Protein AF-A0A2D0AG34-F1 (afdb_monomer)

Organism: NCBI:txid2006685

pLDDT: mean 72.11, std 14.5, range [43.22, 93.38]

Sequence (91 aa):
MEIVLEVPDKDVARVLELVRGIKRVKVKSPSKAPTAADLRLIESLREAGQELARIKRGEEVGQSWEELYAELKAEQEVEPGPSAAEGRNSQ

Secondary structure (DSSP, 8-state):
----EEES-HHHHHHHHHHH----EEE-----PPPHHHHHHHHHHHHHHHHHHHHHTT---S--HHHHHHHHHHHHHS-------------

Solvent-accessible surface area (backbone atoms only — not comparable to full-atom values): 5832 Å² total; per-residue (Å²): 138,87,73,76,49,77,35,62,39,68,67,60,40,52,50,40,33,72,76,68,68,39,90,51,61,49,66,54,59,74,78,71,72,76,47,76,67,52,53,51,50,51,51,53,53,49,52,54,52,51,51,53,53,38,50,75,72,68,44,89,76,79,78,52,70,67,56,55,49,50,51,55,50,53,60,67,70,62,65,89,75,80,87,77,92,77,82,90,73,88,134

Radius of gyration: 31.16 Å; Cα contacts (8 Å, |Δi|>4): 49; chains: 1; bounding box: 41×93×50 Å

Mean predicted aligned error: 17.88 Å

Foldseek 3Di:
DQDEAEDQDPVVVVCCCVPVVRPHYHHPNPPPPQDPVSVVVVVVVVVVVVQVVCVVVVHDDDDDPVRVVVVVVVVVVPDDPDDDPDDDDDD

Structure (mmCIF, N/CA/C/O backbone):
data_AF-A0A2D0AG34-F1
#
_entry.id   AF-A0A2D0AG34-F1
#
loop_
_atom_site.group_PDB
_atom_site.id
_atom_site.type_symbol
_atom_site.label_atom_id
_atom_site.label_alt_id
_atom_site.label_comp_id
_atom_site.label_asym_id
_atom_site.label_entity_id
_atom_site.label_seq_id
_atom_site.pdbx_PDB_ins_code
_atom_site.Cartn_x
_atom_site.Cartn_y
_atom_site.Cartn_z
_atom_site.occupancy
_atom_site.B_iso_or_equiv
_atom_site.auth_seq_id
_atom_site.auth_comp_id
_atom_site.auth_asym_id
_atom_site.auth_atom_id
_atom_site.pdbx_PDB_model_num
ATOM 1 N N . MET A 1 1 ? 20.918 -27.928 -31.082 1.00 50.91 1 MET A N 1
ATOM 2 C CA . MET A 1 1 ? 21.227 -26.507 -30.812 1.00 50.91 1 MET A CA 1
ATOM 3 C C . MET A 1 1 ? 20.226 -26.005 -29.782 1.00 50.91 1 MET A C 1
ATOM 5 O O . MET A 1 1 ? 19.036 -26.150 -30.023 1.00 50.91 1 MET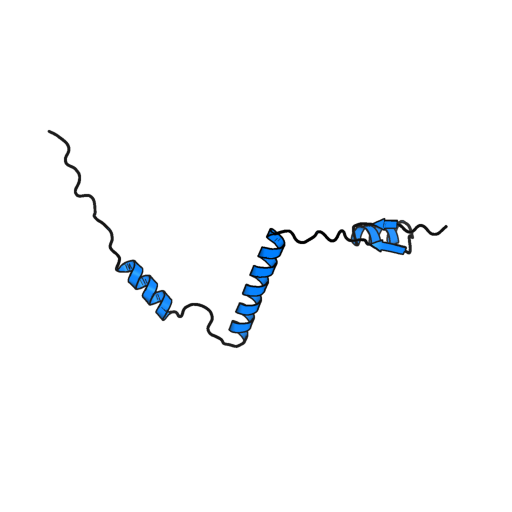 A O 1
ATOM 9 N N . GLU A 1 2 ? 20.680 -25.512 -28.629 1.00 52.25 2 GLU A N 1
ATOM 10 C CA . GLU A 1 2 ? 19.812 -24.962 -27.573 1.00 52.25 2 GLU A CA 1
ATOM 11 C C . GLU A 1 2 ? 19.834 -23.430 -27.688 1.00 52.25 2 GLU A C 1
ATOM 13 O O . GLU A 1 2 ? 20.887 -22.816 -27.541 1.0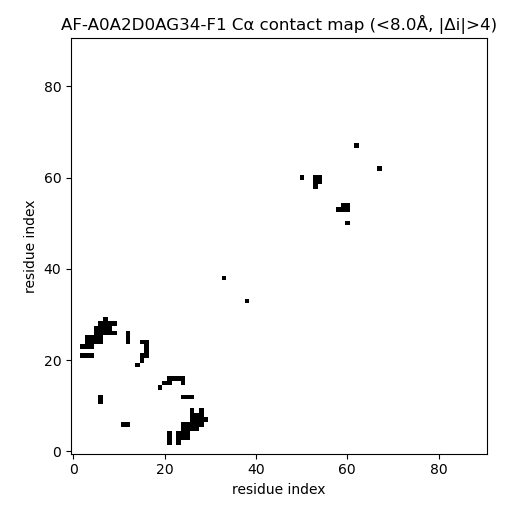0 52.25 2 GLU A O 1
ATOM 18 N N . ILE A 1 3 ? 18.697 -22.820 -28.035 1.00 54.09 3 ILE A N 1
ATOM 19 C CA . ILE A 1 3 ? 18.559 -21.363 -28.162 1.00 54.09 3 ILE A CA 1
ATOM 20 C C . ILE A 1 3 ? 17.970 -20.850 -26.850 1.00 54.09 3 ILE A C 1
ATOM 22 O O . ILE A 1 3 ? 16.806 -21.113 -26.551 1.00 54.09 3 ILE A O 1
ATOM 26 N N . VAL A 1 4 ? 18.772 -20.132 -26.066 1.00 60.28 4 VAL A N 1
ATOM 27 C CA . VAL A 1 4 ? 18.303 -19.417 -24.873 1.00 60.28 4 VAL A CA 1
ATOM 28 C C . VAL A 1 4 ? 17.975 -17.992 -25.293 1.00 60.28 4 VAL A C 1
ATOM 30 O O . VAL A 1 4 ? 18.862 -17.244 -25.697 1.00 60.28 4 VAL A O 1
ATOM 33 N N . LEU A 1 5 ? 16.695 -17.631 -25.226 1.00 65.12 5 LEU A N 1
ATOM 34 C CA . LEU A 1 5 ? 16.222 -16.299 -25.588 1.00 65.12 5 LEU A CA 1
ATOM 35 C C . LEU A 1 5 ? 15.972 -15.492 -24.309 1.00 65.12 5 LEU A C 1
ATOM 37 O O . LEU A 1 5 ? 15.189 -15.902 -23.447 1.00 65.12 5 LEU A O 1
ATOM 41 N N . GLU A 1 6 ? 16.670 -14.366 -24.168 1.00 65.75 6 GLU A N 1
ATOM 42 C CA . GLU A 1 6 ? 16.423 -13.410 -23.088 1.00 65.75 6 GLU A CA 1
ATOM 43 C C . GLU A 1 6 ? 15.322 -12.446 -23.526 1.00 65.75 6 GLU A C 1
ATOM 45 O O . GLU A 1 6 ? 15.425 -11.822 -24.583 1.00 65.75 6 GLU A O 1
ATOM 50 N N . VAL A 1 7 ? 14.263 -12.326 -22.725 1.00 67.81 7 VAL A N 1
ATOM 51 C CA . VAL A 1 7 ? 13.142 -11.425 -23.023 1.00 67.81 7 VAL A CA 1
ATOM 52 C C . VAL A 1 7 ? 12.790 -10.555 -21.819 1.00 67.81 7 VAL A C 1
ATOM 54 O O . VAL A 1 7 ? 12.915 -11.007 -20.676 1.00 67.81 7 VAL A O 1
ATOM 57 N N . PRO A 1 8 ? 12.359 -9.303 -22.059 1.00 60.66 8 PRO A N 1
ATOM 58 C CA . PRO A 1 8 ? 12.101 -8.333 -20.998 1.00 60.66 8 PRO A CA 1
ATOM 59 C C . PRO A 1 8 ? 10.752 -8.538 -20.295 1.00 60.66 8 PRO A C 1
ATOM 61 O O . PRO A 1 8 ? 10.515 -7.941 -19.248 1.00 60.66 8 PRO A O 1
ATOM 64 N N . ASP A 1 9 ? 9.873 -9.374 -20.852 1.00 69.25 9 ASP A N 1
ATOM 65 C CA . ASP A 1 9 ? 8.487 -9.520 -20.413 1.00 69.25 9 ASP A CA 1
ATOM 66 C C . ASP A 1 9 ? 8.097 -11.002 -20.266 1.00 69.25 9 ASP A C 1
ATOM 68 O O . ASP A 1 9 ? 8.478 -11.849 -21.082 1.00 69.25 9 ASP A O 1
ATOM 72 N N . LYS A 1 10 ? 7.334 -11.309 -19.211 1.00 69.62 10 LYS A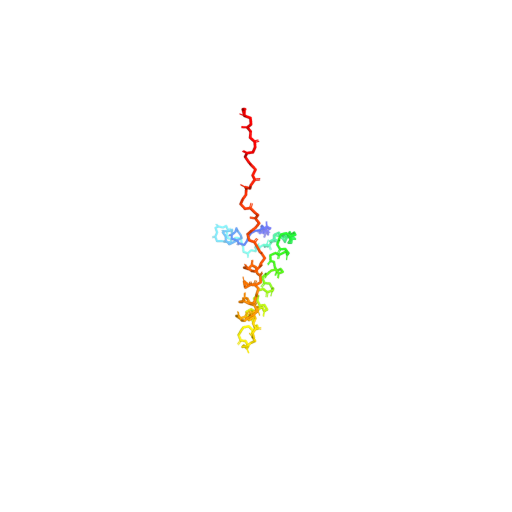 N 1
ATOM 73 C CA . LYS A 1 10 ? 6.819 -12.652 -18.917 1.00 69.62 10 LYS A CA 1
ATOM 74 C C . LYS A 1 10 ? 5.776 -13.100 -19.937 1.00 69.62 10 LYS A C 1
ATOM 76 O O . LYS A 1 10 ? 5.736 -14.285 -20.266 1.00 69.62 10 LYS A O 1
ATOM 81 N N . ASP A 1 11 ? 4.986 -12.179 -20.474 1.00 70.19 11 ASP A N 1
ATOM 82 C CA . ASP A 1 11 ? 3.941 -12.516 -21.440 1.00 70.19 11 ASP A CA 1
ATOM 83 C C . ASP A 1 11 ? 4.558 -12.856 -22.797 1.00 70.19 11 ASP A C 1
ATOM 85 O O . ASP A 1 11 ? 4.206 -13.856 -23.425 1.00 70.19 11 ASP A O 1
ATOM 89 N N . VAL A 1 12 ? 5.592 -12.107 -23.193 1.00 71.12 12 VAL A N 1
ATOM 90 C CA . VAL A 1 12 ? 6.393 -12.404 -24.388 1.00 71.12 12 VAL A CA 1
ATOM 91 C C . VAL A 1 12 ? 7.101 -13.752 -24.245 1.00 71.12 12 VAL A C 1
ATOM 93 O O . VAL A 1 12 ? 7.107 -14.542 -25.190 1.00 71.12 12 VAL A O 1
ATOM 96 N N . ALA A 1 13 ? 7.640 -14.064 -23.062 1.00 71.56 13 ALA A N 1
ATOM 97 C CA . ALA A 1 1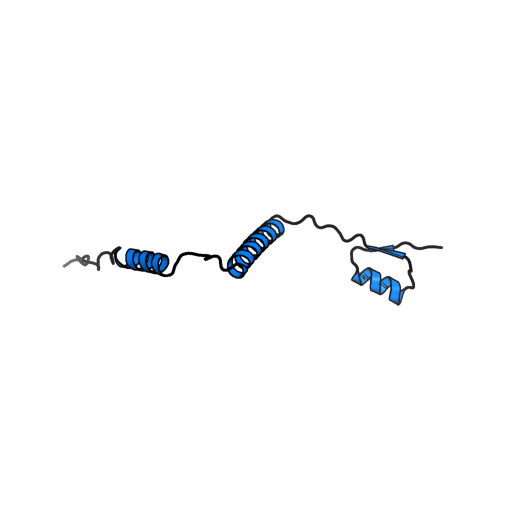3 ? 8.229 -15.375 -22.796 1.00 71.56 13 ALA A CA 1
ATOM 98 C C . ALA A 1 13 ? 7.232 -16.515 -22.990 1.00 71.56 13 ALA A C 1
ATOM 100 O O . ALA A 1 13 ? 7.554 -17.514 -23.634 1.00 71.56 13 ALA A O 1
ATOM 101 N N . ARG A 1 14 ? 6.009 -16.335 -22.487 1.00 69.12 14 ARG A N 1
ATOM 102 C CA . ARG A 1 14 ? 4.945 -17.331 -22.588 1.00 69.12 14 ARG A CA 1
ATOM 103 C C . ARG A 1 14 ? 4.499 -17.553 -24.029 1.00 69.12 14 ARG A C 1
ATOM 105 O O . ARG A 1 14 ? 4.319 -18.695 -24.441 1.00 69.12 14 ARG A O 1
ATOM 112 N N . VAL A 1 15 ? 4.388 -16.489 -24.822 1.00 72.88 15 VAL A N 1
ATOM 113 C CA . VAL A 1 15 ? 4.096 -16.597 -26.261 1.00 72.88 15 VAL A CA 1
ATOM 114 C C . VAL A 1 15 ? 5.219 -17.331 -26.999 1.00 72.88 15 VAL A C 1
ATOM 116 O O . VAL A 1 15 ? 4.944 -18.172 -27.849 1.00 72.88 15 VAL A O 1
ATOM 119 N N . LEU A 1 16 ? 6.485 -17.066 -26.673 1.00 70.75 16 LEU A N 1
ATOM 120 C CA . LEU A 1 16 ? 7.631 -17.716 -27.322 1.00 70.75 16 LEU A CA 1
ATOM 121 C C . LEU A 1 16 ? 7.768 -19.198 -26.959 1.00 70.75 16 LEU A C 1
ATOM 123 O O . LEU A 1 16 ? 8.132 -20.004 -27.819 1.00 70.75 16 LEU A O 1
ATOM 127 N N . GLU A 1 17 ? 7.439 -19.561 -25.723 1.00 68.56 17 GLU A N 1
ATOM 128 C CA . GLU A 1 17 ? 7.341 -20.955 -25.296 1.00 68.56 17 GLU A CA 1
ATOM 129 C C . GLU A 1 17 ? 6.236 -21.687 -26.075 1.00 68.56 17 GLU A C 1
ATOM 131 O O . GLU A 1 17 ? 6.487 -22.745 -26.655 1.00 68.56 17 GLU A O 1
ATOM 136 N N . LEU A 1 18 ? 5.045 -21.082 -26.171 1.00 69.31 18 LEU A N 1
ATOM 137 C CA . LEU A 1 18 ? 3.861 -21.679 -26.798 1.00 69.31 18 LEU A CA 1
ATOM 138 C C . LEU A 1 18 ? 3.939 -21.752 -28.332 1.00 69.31 18 LEU A C 1
ATOM 140 O O . LEU A 1 18 ? 3.524 -22.749 -28.915 1.00 69.31 18 LEU A O 1
ATOM 144 N N . VAL A 1 19 ? 4.456 -20.713 -28.996 1.00 67.31 19 VAL A N 1
ATOM 145 C CA . VAL A 1 19 ? 4.441 -20.592 -30.467 1.00 67.31 19 VAL A CA 1
ATOM 146 C C . VAL A 1 19 ? 5.706 -21.159 -31.111 1.00 67.31 19 VAL A C 1
ATOM 148 O O . VAL A 1 19 ? 5.640 -21.699 -32.213 1.00 67.31 19 VAL A O 1
ATOM 151 N N . ARG A 1 20 ? 6.874 -21.034 -30.461 1.00 64.25 20 ARG A N 1
ATOM 152 C CA . ARG A 1 20 ? 8.167 -21.433 -31.052 1.00 64.25 20 ARG A CA 1
ATOM 153 C C . ARG A 1 20 ? 8.815 -22.658 -30.409 1.00 64.25 20 ARG A C 1
ATOM 155 O O . ARG A 1 20 ? 9.897 -23.047 -30.841 1.00 64.25 20 ARG A O 1
ATOM 162 N N . GLY A 1 21 ? 8.186 -23.272 -29.404 1.00 61.34 21 GLY A N 1
ATOM 163 C CA . GLY A 1 21 ? 8.717 -24.466 -28.735 1.00 61.34 21 GLY A CA 1
ATOM 164 C C . GLY A 1 21 ? 10.031 -24.220 -27.981 1.00 61.34 21 GLY A C 1
ATOM 165 O O . GLY A 1 21 ? 10.794 -25.157 -27.734 1.00 61.34 21 GLY A O 1
ATOM 166 N N . ILE A 1 22 ? 10.324 -22.961 -27.631 1.00 64.12 22 ILE A N 1
ATOM 167 C CA . ILE A 1 22 ? 11.540 -22.571 -26.911 1.00 64.12 22 ILE A CA 1
ATOM 168 C C . ILE A 1 22 ? 11.329 -22.873 -25.421 1.00 64.12 22 ILE A C 1
ATOM 170 O O . ILE A 1 22 ? 10.682 -22.114 -24.710 1.00 64.12 22 ILE A O 1
ATOM 174 N N . LYS A 1 23 ? 11.882 -23.996 -24.945 1.00 59.12 23 LYS A N 1
ATOM 175 C CA . LYS A 1 23 ? 11.667 -24.531 -23.581 1.00 59.12 23 LYS A CA 1
ATOM 176 C C . LYS A 1 23 ? 12.361 -23.761 -22.451 1.00 59.12 23 LYS A C 1
ATOM 178 O O . LYS A 1 23 ? 12.073 -24.002 -21.283 1.00 59.12 23 LYS A O 1
ATOM 183 N N . ARG A 1 24 ? 13.326 -22.892 -22.765 1.00 58.50 24 ARG A N 1
ATOM 184 C CA . ARG A 1 24 ? 14.086 -22.120 -21.770 1.00 58.50 24 ARG A CA 1
ATOM 185 C C . ARG A 1 24 ? 14.148 -20.658 -22.175 1.00 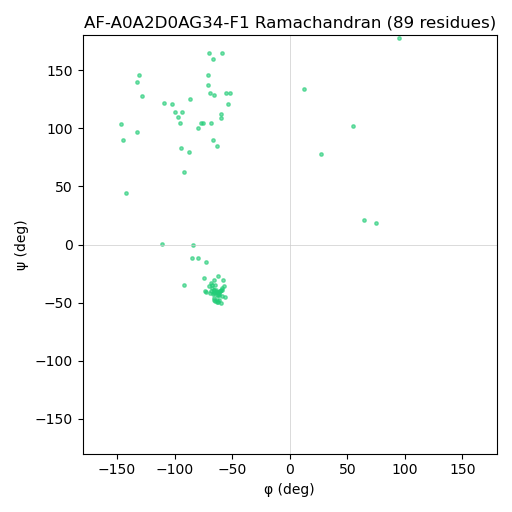58.50 24 ARG A C 1
ATOM 187 O O . ARG A 1 24 ? 14.997 -20.249 -22.964 1.00 58.50 24 ARG A O 1
ATOM 194 N N . VAL A 1 25 ? 13.241 -19.880 -21.597 1.00 59.25 25 VAL A N 1
ATOM 195 C CA . VAL A 1 25 ? 13.184 -18.429 -21.747 1.00 59.25 25 VAL A CA 1
ATOM 196 C C . VAL A 1 25 ? 13.596 -17.789 -20.426 1.00 59.25 25 VAL A C 1
ATOM 198 O O . VAL A 1 25 ? 12.999 -18.057 -19.383 1.00 59.25 25 VAL A O 1
ATOM 201 N N . LYS A 1 26 ? 14.643 -16.958 -20.447 1.00 60.47 26 LYS A N 1
ATOM 202 C CA . LYS A 1 26 ? 15.104 -16.243 -19.252 1.00 60.47 26 LYS A CA 1
ATOM 203 C C . LYS A 1 26 ? 14.476 -14.858 -19.248 1.00 60.47 26 LYS A C 1
ATOM 205 O O . LYS A 1 26 ? 14.894 -13.978 -19.999 1.00 60.47 26 LYS A O 1
ATOM 210 N N . VAL A 1 27 ? 13.467 -14.676 -18.400 1.00 61.41 27 VAL A N 1
ATOM 211 C CA . VAL A 1 27 ? 12.835 -13.371 -18.214 1.00 61.41 27 VAL A CA 1
ATOM 212 C C . VAL A 1 27 ? 13.739 -12.516 -17.340 1.00 61.41 27 VAL A C 1
ATOM 214 O O . VAL A 1 27 ? 13.816 -12.710 -16.127 1.00 61.41 27 VAL A O 1
ATOM 217 N N . LYS A 1 28 ? 14.434 -11.565 -17.959 1.00 62.06 28 LYS A N 1
ATOM 218 C CA . LYS A 1 28 ? 15.056 -10.456 -17.240 1.00 62.06 28 LYS A CA 1
ATOM 219 C C . LYS A 1 28 ? 14.069 -9.307 -17.296 1.00 62.06 28 LYS A C 1
ATOM 221 O O . LYS A 1 28 ? 14.169 -8.449 -18.166 1.00 62.06 28 LYS A O 1
ATOM 226 N N . SER A 1 29 ? 13.095 -9.320 -16.388 1.00 57.34 29 SER A N 1
ATOM 227 C CA . SER A 1 29 ? 12.257 -8.144 -16.177 1.00 57.34 29 SER A CA 1
ATOM 228 C C . SER A 1 29 ? 13.202 -6.975 -15.909 1.00 57.34 29 SER A C 1
ATOM 230 O O . SER A 1 29 ? 14.016 -7.087 -14.985 1.00 57.34 29 SER A O 1
ATOM 232 N N . PRO A 1 30 ? 13.182 -5.898 -16.714 1.00 54.19 30 PRO A N 1
ATOM 233 C CA . PRO A 1 30 ? 13.965 -4.726 -16.393 1.00 54.19 30 PRO A CA 1
ATOM 234 C C . PRO A 1 30 ? 13.446 -4.258 -15.041 1.00 54.19 30 PRO A C 1
ATOM 236 O O . PRO A 1 30 ? 12.306 -3.810 -14.923 1.00 54.19 30 PRO A O 1
ATOM 239 N N . SER A 1 31 ? 14.265 -4.448 -14.008 1.00 57.09 31 SER A N 1
ATOM 240 C CA . SER A 1 31 ? 14.052 -3.850 -12.703 1.00 57.09 31 SER A CA 1
ATOM 241 C C . SER A 1 31 ? 14.139 -2.351 -12.928 1.00 57.09 31 SER A C 1
ATOM 243 O O . SER A 1 31 ? 15.217 -1.766 -12.830 1.00 57.09 31 SER A O 1
ATOM 245 N N . LYS A 1 32 ? 13.028 -1.727 -13.326 1.00 67.25 32 LYS A N 1
ATOM 246 C CA . LYS A 1 32 ? 12.922 -0.279 -13.291 1.00 67.25 32 LYS A CA 1
ATOM 247 C C . LYS A 1 32 ? 13.121 0.076 -11.830 1.00 67.25 32 LYS A C 1
ATOM 249 O O . LYS A 1 32 ? 12.328 -0.334 -10.985 1.00 67.25 32 LYS A O 1
ATOM 254 N N . ALA A 1 33 ? 14.240 0.735 -11.539 1.00 75.00 33 ALA A N 1
ATOM 255 C CA . ALA A 1 33 ? 14.435 1.320 -10.230 1.00 75.00 33 ALA A CA 1
ATOM 256 C C . ALA A 1 33 ? 13.197 2.186 -9.950 1.00 75.00 33 ALA A C 1
ATOM 258 O O . ALA A 1 33 ? 12.788 2.929 -10.852 1.00 75.00 33 ALA A O 1
ATOM 259 N N . PRO A 1 34 ? 12.561 2.037 -8.777 1.00 78.50 34 PRO A N 1
ATOM 260 C CA . PRO A 1 34 ? 11.376 2.811 -8.456 1.00 78.50 34 PRO A CA 1
ATOM 261 C C . PRO A 1 34 ? 11.711 4.292 -8.601 1.00 78.50 34 PRO A C 1
ATOM 263 O O . PRO A 1 34 ? 12.750 4.766 -8.133 1.00 78.50 34 PRO A O 1
ATOM 266 N N . THR A 1 35 ? 10.859 5.011 -9.318 1.00 85.50 35 THR A N 1
ATOM 267 C CA . THR A 1 35 ? 11.008 6.452 -9.479 1.00 85.50 35 THR A CA 1
ATOM 268 C C . THR A 1 35 ? 10.708 7.152 -8.154 1.00 85.50 35 THR A C 1
ATOM 270 O O . THR A 1 35 ? 10.095 6.583 -7.252 1.00 85.50 35 THR A O 1
ATOM 273 N N . ALA A 1 36 ? 11.092 8.424 -8.022 1.00 85.94 36 ALA A N 1
ATOM 274 C CA . ALA A 1 36 ? 10.734 9.210 -6.840 1.00 85.94 36 ALA A CA 1
ATOM 275 C C . ALA A 1 36 ? 9.207 9.302 -6.631 1.00 85.94 36 ALA A C 1
ATOM 277 O O . ALA A 1 36 ? 8.748 9.367 -5.494 1.00 85.94 36 ALA A O 1
ATOM 278 N N . ALA A 1 37 ? 8.422 9.276 -7.714 1.00 85.69 37 ALA A N 1
ATOM 279 C CA . ALA A 1 37 ? 6.965 9.228 -7.641 1.00 85.69 37 ALA A CA 1
ATOM 280 C C . ALA A 1 37 ? 6.468 7.878 -7.100 1.00 85.69 37 ALA A C 1
ATOM 282 O O . ALA A 1 37 ? 5.595 7.860 -6.236 1.00 85.69 37 ALA A O 1
ATOM 283 N N . ASP A 1 38 ? 7.072 6.770 -7.538 1.00 82.19 38 ASP A N 1
ATOM 284 C CA . ASP A 1 38 ? 6.742 5.432 -7.033 1.00 82.19 38 ASP A CA 1
ATOM 285 C C . ASP A 1 38 ? 7.064 5.306 -5.541 1.00 82.19 38 ASP A C 1
ATOM 287 O O . ASP A 1 38 ? 6.276 4.750 -4.783 1.00 82.19 38 ASP A O 1
ATOM 291 N N . LEU A 1 39 ? 8.194 5.866 -5.095 1.00 89.25 39 LEU A N 1
ATOM 292 C CA . LEU A 1 39 ? 8.573 5.868 -3.680 1.00 89.25 39 LEU A CA 1
ATOM 293 C C . LEU A 1 39 ? 7.579 6.657 -2.820 1.00 89.25 39 LEU A C 1
ATOM 295 O O . LEU A 1 39 ? 7.162 6.154 -1.780 1.00 89.25 39 LEU A O 1
ATOM 299 N N . ARG A 1 40 ? 7.142 7.837 -3.281 1.00 90.00 40 ARG A N 1
ATOM 300 C CA . ARG A 1 40 ? 6.097 8.623 -2.601 1.00 90.00 40 ARG A CA 1
ATOM 301 C C . ARG A 1 40 ? 4.775 7.866 -2.537 1.00 90.00 40 ARG A C 1
ATOM 303 O O . ARG A 1 40 ? 4.142 7.834 -1.492 1.00 90.00 40 ARG A O 1
ATOM 310 N N . LEU A 1 41 ? 4.379 7.218 -3.633 1.00 88.75 41 LEU A N 1
ATOM 311 C CA . LEU A 1 41 ? 3.160 6.413 -3.666 1.00 88.75 41 LEU A CA 1
ATOM 312 C C . LEU A 1 41 ? 3.231 5.240 -2.678 1.00 88.75 41 LEU A C 1
ATOM 314 O O . LEU A 1 41 ? 2.268 4.982 -1.962 1.00 88.75 41 LEU A O 1
ATOM 318 N N . ILE A 1 42 ? 4.366 4.540 -2.620 1.00 91.38 42 ILE A N 1
ATOM 319 C CA . ILE A 1 42 ? 4.593 3.443 -1.670 1.00 91.38 42 ILE A CA 1
ATOM 320 C C . ILE A 1 42 ? 4.508 3.949 -0.227 1.00 91.38 42 ILE A C 1
ATOM 322 O O . ILE A 1 42 ? 3.916 3.277 0.618 1.00 91.38 42 ILE A O 1
ATOM 326 N N . GLU A 1 43 ? 5.071 5.122 0.056 1.00 93.38 43 GLU A N 1
ATOM 327 C CA . GLU A 1 43 ? 5.006 5.753 1.374 1.00 93.38 43 GLU A CA 1
ATOM 328 C C . GLU A 1 43 ? 3.561 6.089 1.768 1.00 93.38 43 GLU A C 1
ATOM 330 O O . GLU A 1 43 ? 3.100 5.622 2.810 1.00 93.38 43 GLU A O 1
ATOM 335 N N . SER A 1 44 ? 2.799 6.745 0.887 1.00 91.12 44 SER A N 1
ATOM 336 C CA . SER A 1 44 ? 1.381 7.048 1.127 1.00 91.12 44 SER A CA 1
ATOM 337 C C . SER A 1 44 ? 0.529 5.788 1.315 1.00 91.12 44 SER A C 1
ATOM 339 O O . SER A 1 44 ? -0.332 5.734 2.191 1.00 91.12 44 SER A O 1
ATOM 341 N N . LEU A 1 45 ? 0.780 4.732 0.533 1.00 91.19 45 LEU A N 1
ATOM 342 C CA . LEU A 1 45 ? 0.087 3.450 0.700 1.00 91.19 45 LEU A CA 1
ATOM 343 C C . LEU A 1 45 ? 0.422 2.787 2.040 1.00 91.19 45 LEU A C 1
ATOM 345 O O . LEU A 1 45 ? -0.439 2.145 2.647 1.00 91.19 45 LEU A O 1
ATOM 349 N N . ARG A 1 46 ? 1.663 2.937 2.517 1.00 93.38 46 ARG A N 1
ATOM 350 C CA . ARG A 1 46 ? 2.080 2.422 3.823 1.00 93.38 46 ARG A CA 1
ATOM 351 C C . ARG A 1 46 ? 1.357 3.145 4.953 1.00 93.38 46 ARG A C 1
ATOM 353 O O . ARG A 1 46 ? 0.879 2.480 5.868 1.00 93.38 46 ARG A O 1
ATOM 360 N N . GLU A 1 47 ? 1.283 4.469 4.888 1.00 91.88 47 GLU A N 1
ATOM 361 C CA . GLU A 1 47 ? 0.578 5.300 5.869 1.00 91.88 47 GLU A CA 1
ATOM 362 C C . GLU A 1 47 ? -0.906 4.932 5.932 1.00 91.88 47 GLU A C 1
ATOM 364 O O . GLU A 1 47 ? -1.391 4.554 6.999 1.00 91.88 47 GLU A O 1
ATOM 369 N N . ALA A 1 48 ? -1.582 4.874 4.781 1.00 88.69 48 ALA A N 1
ATOM 370 C CA . ALA A 1 48 ? -2.984 4.463 4.699 1.00 88.69 48 ALA A CA 1
ATOM 371 C C . ALA A 1 48 ? -3.216 3.041 5.249 1.00 88.69 48 ALA A C 1
ATOM 373 O O . ALA A 1 48 ? -4.205 2.769 5.933 1.00 88.69 48 ALA A O 1
ATOM 374 N N . GLY A 1 49 ? -2.289 2.113 4.990 1.00 91.19 49 GLY A N 1
ATOM 375 C CA . GLY A 1 49 ? -2.354 0.756 5.532 1.00 91.19 49 GLY A CA 1
ATOM 376 C C . GLY A 1 49 ? -2.207 0.704 7.056 1.00 91.19 49 GLY A C 1
ATOM 377 O O . GLY A 1 49 ? -2.900 -0.072 7.719 1.00 91.19 49 GLY A O 1
ATOM 378 N N . GLN A 1 50 ? -1.328 1.532 7.626 1.00 90.75 50 GLN A N 1
ATOM 379 C CA . GLN A 1 50 ? -1.168 1.652 9.077 1.00 90.75 50 GLN A CA 1
ATOM 380 C C . GLN A 1 50 ? -2.410 2.260 9.721 1.00 90.75 50 GLN A C 1
ATOM 382 O O . GLN A 1 50 ? -2.871 1.756 10.744 1.00 90.75 50 GLN A O 1
ATOM 387 N N . GLU A 1 51 ? -2.969 3.292 9.102 1.00 89.38 51 GLU A N 1
ATOM 388 C CA . GLU A 1 51 ? -4.181 3.964 9.547 1.00 89.38 51 GLU A CA 1
ATOM 389 C C . GLU A 1 51 ? -5.381 3.009 9.564 1.00 89.38 51 GLU A C 1
ATOM 391 O O . GLU A 1 51 ? -6.030 2.828 10.594 1.00 89.38 51 GLU A O 1
ATOM 396 N N . LEU A 1 52 ? -5.582 2.256 8.481 1.00 89.25 52 LEU A N 1
ATOM 397 C CA . LEU A 1 52 ? -6.601 1.210 8.420 1.00 89.25 52 LEU A CA 1
ATOM 398 C C . LEU A 1 52 ? -6.401 0.141 9.506 1.00 89.25 52 LEU A C 1
ATOM 400 O O . LEU A 1 52 ? -7.370 -0.376 10.065 1.00 89.25 52 LEU A O 1
ATOM 404 N N . ALA A 1 53 ? -5.151 -0.211 9.816 1.00 89.88 53 ALA A N 1
ATOM 405 C CA . ALA A 1 53 ? -4.853 -1.166 10.876 1.00 89.88 53 ALA A CA 1
ATOM 406 C C . ALA A 1 53 ? -5.199 -0.619 12.272 1.00 89.88 53 ALA A C 1
ATOM 408 O O . ALA A 1 53 ? -5.642 -1.398 13.113 1.00 89.88 53 ALA A O 1
ATOM 409 N N . ARG A 1 54 ? -5.024 0.688 12.514 1.00 89.62 54 ARG A N 1
ATOM 410 C CA . ARG A 1 54 ? -5.454 1.366 13.751 1.00 89.62 54 ARG A CA 1
ATOM 411 C C . ARG A 1 54 ? -6.976 1.346 13.886 1.00 89.62 54 ARG A C 1
ATOM 413 O O . ARG A 1 54 ? -7.480 0.842 14.886 1.00 89.62 54 ARG A O 1
ATOM 420 N N . ILE A 1 55 ? -7.696 1.725 12.827 1.00 88.00 55 ILE A N 1
ATOM 421 C CA . ILE A 1 55 ? -9.169 1.676 12.780 1.00 88.00 55 ILE A CA 1
ATOM 422 C C . ILE A 1 55 ? -9.678 0.257 13.066 1.00 88.00 55 ILE A C 1
ATOM 424 O O . ILE A 1 55 ? -10.580 0.061 13.876 1.00 88.00 55 ILE A O 1
ATOM 428 N N . LYS A 1 56 ? -9.065 -0.770 12.460 1.00 87.31 56 LYS A N 1
ATOM 429 C CA . LYS A 1 56 ? -9.432 -2.176 12.716 1.00 87.31 56 LYS A CA 1
ATOM 430 C C . LYS A 1 56 ? -9.211 -2.623 14.161 1.00 87.31 56 LYS A C 1
ATOM 432 O O . LYS A 1 56 ? -9.876 -3.558 14.598 1.00 87.31 56 LYS A O 1
ATOM 437 N N . ARG A 1 57 ? -8.277 -2.003 14.884 1.00 92.31 57 ARG A N 1
ATOM 438 C CA . ARG A 1 57 ? -8.049 -2.251 16.315 1.00 92.31 57 ARG A CA 1
ATOM 439 C C . ARG A 1 57 ? -8.985 -1.443 17.215 1.00 92.31 57 ARG A C 1
ATOM 441 O O . ARG A 1 57 ? -8.919 -1.613 18.427 1.00 92.31 57 ARG A O 1
ATOM 448 N N . GLY A 1 58 ? -9.863 -0.620 16.639 1.00 86.25 58 GLY A N 1
ATOM 449 C CA . GLY A 1 58 ? -10.761 0.259 17.382 1.00 86.25 58 GLY A CA 1
ATOM 450 C C . GLY A 1 58 ? -10.054 1.474 17.978 1.00 86.25 58 GLY A C 1
ATOM 451 O O . GLY A 1 58 ? -10.574 2.067 18.915 1.00 86.25 58 GLY A O 1
ATOM 452 N N . GLU A 1 59 ? -8.865 1.822 17.477 1.00 86.62 59 GLU A N 1
ATOM 453 C CA . GLU A 1 59 ? -8.227 3.090 17.823 1.00 86.62 59 GLU A CA 1
ATOM 454 C C . GLU A 1 59 ? -9.015 4.226 17.159 1.00 86.62 59 GLU A C 1
ATOM 456 O O . GLU A 1 59 ? -9.397 4.112 15.990 1.00 86.62 59 GLU A O 1
ATOM 461 N N . GLU A 1 60 ? -9.250 5.315 17.890 1.00 78.88 60 GLU A N 1
ATOM 462 C CA . GLU A 1 60 ? -9.728 6.552 17.278 1.00 78.88 60 GLU A CA 1
ATOM 463 C C . GLU A 1 60 ? -8.636 7.104 16.366 1.00 78.88 60 GLU A C 1
ATOM 465 O O . GLU A 1 60 ? -7.463 7.213 16.735 1.00 78.88 60 GLU A O 1
ATOM 470 N N . VAL A 1 61 ? -9.031 7.392 15.134 1.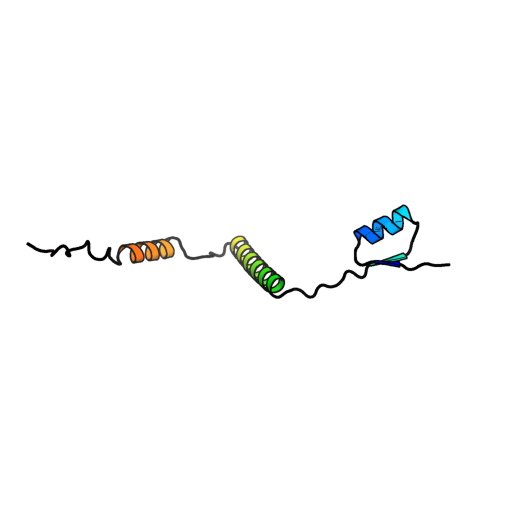00 75.31 61 VAL A N 1
ATOM 471 C CA . VAL A 1 61 ? -8.150 7.889 14.090 1.00 75.31 61 VAL A CA 1
ATOM 472 C C . VAL A 1 61 ? -8.784 9.142 13.514 1.00 75.31 61 VAL A C 1
ATOM 474 O O . VAL A 1 61 ? -9.946 9.116 13.115 1.00 75.31 61 VAL A O 1
ATOM 477 N N . GLY A 1 62 ? -7.999 10.216 13.461 1.00 75.56 62 GLY A N 1
ATOM 478 C CA . GLY A 1 62 ? -8.472 11.546 13.096 1.00 75.56 62 GLY A CA 1
ATOM 479 C C . GLY A 1 62 ? -8.827 12.390 14.317 1.00 75.56 62 GLY A C 1
ATOM 480 O O . GLY A 1 62 ? -8.699 11.944 15.455 1.00 75.56 62 GLY A O 1
ATOM 481 N N . GLN A 1 63 ? -9.226 13.631 14.056 1.00 77.81 63 GLN A N 1
ATOM 482 C CA . GLN A 1 63 ? -9.758 14.527 15.078 1.00 77.81 63 GLN A CA 1
ATOM 483 C C . GLN A 1 63 ? -11.144 14.062 15.515 1.00 77.81 63 GLN A C 1
ATOM 485 O O . GLN A 1 63 ? -11.922 13.548 14.701 1.00 77.81 63 GLN A O 1
ATOM 490 N N . SER A 1 64 ? -11.461 14.251 16.794 1.00 81.62 64 SER A N 1
ATOM 491 C CA . SER A 1 64 ? -12.800 13.940 17.287 1.00 81.62 64 SER A CA 1
ATOM 492 C C . SER A 1 64 ? -13.833 14.889 16.666 1.00 81.62 64 SER A C 1
ATOM 494 O O . SER A 1 64 ? -13.513 15.981 16.187 1.00 81.62 64 SER A O 1
ATOM 496 N N . TRP A 1 65 ? -15.105 14.486 16.677 1.00 78.56 65 TRP A N 1
ATOM 497 C CA . TRP A 1 65 ? -16.187 15.369 16.237 1.00 78.56 65 TRP A CA 1
ATOM 498 C C . TRP A 1 65 ? -16.207 16.679 17.040 1.00 78.56 65 TRP A C 1
ATOM 500 O O . TRP A 1 65 ? -16.484 17.734 16.477 1.00 78.56 65 TRP A O 1
ATOM 510 N N . GLU A 1 66 ? -15.883 16.633 18.335 1.00 85.00 66 GLU A N 1
ATOM 511 C CA . GLU A 1 66 ? -15.797 17.825 19.180 1.00 85.00 66 GLU A CA 1
ATOM 512 C C . GLU A 1 66 ? -14.657 18.760 18.766 1.00 85.00 66 GLU A C 1
ATOM 514 O O . GLU A 1 66 ? -14.851 19.974 18.770 1.00 85.00 66 GLU A O 1
ATOM 519 N N . GLU A 1 67 ? -13.498 18.216 18.387 1.00 84.75 67 GLU A N 1
ATOM 520 C CA . GLU A 1 67 ? -12.358 18.996 17.890 1.00 84.75 67 GLU A CA 1
ATOM 521 C C . GLU A 1 67 ? -12.691 19.672 16.555 1.00 84.75 67 GLU A C 1
ATOM 523 O O . GLU A 1 67 ? -12.536 20.886 16.429 1.00 84.75 67 GLU A O 1
ATOM 528 N N . LEU A 1 68 ? -13.260 18.924 15.603 1.00 83.69 68 LEU A N 1
ATOM 529 C CA . LEU A 1 68 ? -13.722 19.466 14.319 1.00 83.69 68 LEU A CA 1
ATOM 530 C C . LEU A 1 68 ? -14.813 20.528 14.503 1.00 83.69 68 LEU A C 1
ATOM 532 O O . LEU A 1 68 ? -14.825 21.553 13.822 1.00 83.69 68 LEU A O 1
ATOM 536 N N . TYR A 1 69 ? -15.738 20.307 15.438 1.00 84.75 69 TYR A N 1
ATOM 537 C CA . TYR A 1 69 ? -16.785 21.273 15.755 1.00 84.75 69 TYR A CA 1
ATOM 538 C C . TYR A 1 69 ? -16.217 22.541 16.408 1.00 84.75 69 TYR A C 1
ATOM 540 O O . TYR A 1 69 ? -16.683 23.644 16.116 1.00 84.75 69 TYR A O 1
ATOM 548 N N . ALA A 1 70 ? -15.204 22.408 17.267 1.00 87.81 70 ALA A N 1
ATOM 549 C CA . ALA A 1 70 ? -14.514 23.543 17.869 1.00 87.81 70 ALA A CA 1
ATOM 550 C C . ALA A 1 70 ? -13.743 24.365 16.825 1.00 87.81 70 ALA A C 1
ATOM 552 O O . ALA A 1 70 ? -13.831 25.592 16.856 1.00 87.81 70 ALA A O 1
ATOM 553 N N . GLU A 1 71 ? -13.060 23.716 15.878 1.00 84.50 71 GLU A N 1
ATOM 554 C CA . GLU A 1 71 ? -12.385 24.384 14.757 1.00 84.50 71 GLU A CA 1
ATOM 555 C C . GLU A 1 71 ? -13.378 25.138 13.865 1.00 84.50 71 GLU A C 1
ATOM 557 O O . GLU A 1 71 ? -13.208 26.334 13.637 1.00 84.50 71 GLU A O 1
ATOM 562 N N . LEU A 1 72 ? -14.475 24.493 13.452 1.00 84.44 72 LEU A N 1
ATOM 563 C CA . LEU A 1 72 ? -15.523 25.137 12.649 1.00 84.44 72 LEU A CA 1
ATOM 564 C C . LEU A 1 72 ? -16.163 26.333 13.364 1.00 84.44 72 LEU A C 1
ATOM 566 O O . LEU A 1 72 ? -16.472 27.348 12.738 1.00 84.44 72 LEU A O 1
ATOM 570 N N . LYS A 1 73 ? -16.377 26.227 14.679 1.00 84.31 73 LYS A N 1
ATOM 571 C CA . LYS A 1 73 ? -16.911 27.331 15.479 1.00 84.31 73 LYS A CA 1
ATOM 572 C C . LYS A 1 73 ? -15.906 28.481 15.587 1.00 84.31 73 LYS A C 1
ATOM 574 O O . LYS A 1 73 ? -16.306 29.637 15.478 1.00 84.31 73 LYS A O 1
ATOM 579 N N . ALA A 1 74 ? -14.621 28.174 15.759 1.00 83.88 74 ALA A N 1
ATOM 580 C CA . ALA A 1 74 ? -13.559 29.173 15.783 1.00 83.88 74 ALA A CA 1
ATOM 581 C C . ALA A 1 74 ? -13.424 29.899 14.434 1.00 83.88 74 ALA A C 1
ATOM 583 O O . ALA A 1 74 ? -13.268 31.116 14.419 1.00 83.88 74 ALA A O 1
ATOM 584 N N . GLU A 1 75 ? -13.565 29.198 13.306 1.00 73.06 75 GLU A N 1
ATOM 585 C CA . GLU A 1 75 ? -13.594 29.821 11.974 1.00 73.06 75 GLU A CA 1
ATOM 586 C C . GLU A 1 75 ? -14.821 30.724 11.763 1.00 73.06 75 GLU A C 1
ATOM 588 O O . GLU A 1 75 ? -14.730 31.728 11.061 1.00 73.06 75 GLU A O 1
ATOM 593 N N . GLN A 1 76 ? -15.958 30.419 12.399 1.00 64.31 76 GLN A N 1
ATOM 594 C CA . GLN A 1 76 ? -17.163 31.258 12.353 1.00 64.31 76 GLN A CA 1
ATOM 595 C C . GLN A 1 76 ? -17.066 32.540 13.195 1.00 64.31 76 GLN A C 1
ATOM 597 O O . GLN A 1 76 ? -17.727 33.527 12.874 1.00 64.31 76 GLN A O 1
ATOM 602 N N . GLU A 1 77 ? -16.276 32.533 14.272 1.00 60.56 77 GLU 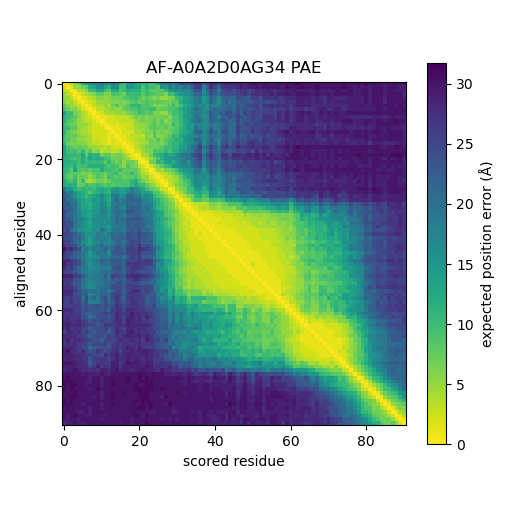A N 1
ATOM 603 C CA . GLU A 1 77 ? -16.105 33.685 15.171 1.00 60.56 77 GLU A CA 1
ATOM 604 C C . GLU A 1 77 ? -15.029 34.680 14.678 1.00 60.56 77 GLU A C 1
ATOM 606 O O . GLU A 1 77 ? -14.976 35.816 15.155 1.00 60.56 77 GLU A O 1
ATOM 611 N N . VAL A 1 78 ? -14.223 34.316 13.670 1.00 57.56 78 VAL A N 1
ATOM 612 C CA . VAL A 1 78 ? -13.265 35.215 12.999 1.00 57.56 78 VAL A CA 1
ATOM 613 C C . VAL A 1 78 ? -13.965 35.952 11.841 1.00 57.56 78 VAL A C 1
ATOM 615 O O . VAL A 1 78 ? -13.886 35.566 10.683 1.00 57.56 78 VAL A O 1
ATOM 618 N N . GLU A 1 79 ? -14.706 36.994 12.228 1.00 55.25 79 GLU A N 1
ATOM 619 C CA . GLU A 1 79 ? -15.385 38.072 11.477 1.00 55.25 79 GLU A CA 1
ATOM 620 C C . GLU A 1 79 ? -15.574 38.003 9.936 1.00 55.25 79 GLU A C 1
ATOM 622 O O . GLU A 1 79 ? -14.606 37.937 9.172 1.00 55.25 79 GLU A O 1
ATOM 627 N N . PRO A 1 80 ? -16.790 38.314 9.427 1.00 49.28 80 PRO A N 1
ATOM 628 C CA . PRO A 1 80 ? -16.917 38.997 8.144 1.00 49.28 80 PRO A CA 1
ATOM 629 C C . PRO A 1 80 ? -16.385 40.438 8.274 1.00 49.28 80 PRO A C 1
ATOM 631 O O . PRO A 1 80 ? -17.042 41.314 8.835 1.00 49.28 80 PRO A O 1
ATOM 634 N N . GLY A 1 81 ? -15.190 40.686 7.733 1.00 50.62 81 GLY A N 1
ATOM 635 C CA . GLY A 1 81 ? -14.637 42.031 7.546 1.00 50.62 81 GLY A CA 1
ATOM 636 C C . GLY A 1 81 ? -15.526 42.941 6.671 1.00 50.62 81 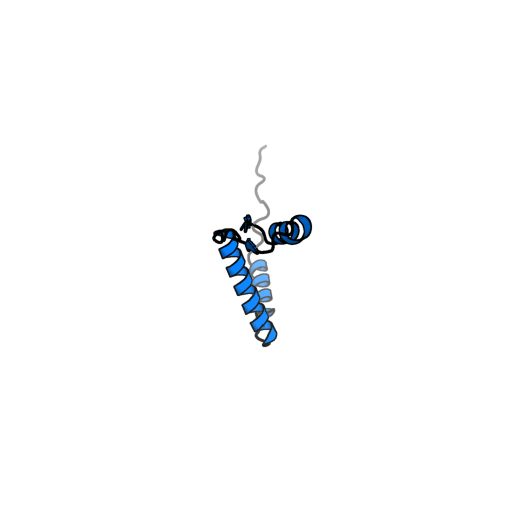GLY A C 1
ATOM 637 O O . GLY A 1 81 ? -16.438 42.479 5.985 1.00 50.62 81 GLY A O 1
ATOM 638 N N . PRO A 1 82 ? -15.278 44.261 6.690 1.00 50.34 82 PRO A N 1
ATOM 639 C CA . PRO A 1 82 ? -16.290 45.311 6.611 1.00 50.34 82 PRO A CA 1
ATOM 640 C C . PRO A 1 82 ? -16.972 45.415 5.241 1.00 50.34 82 PRO A C 1
ATOM 642 O O . PRO A 1 82 ? -16.322 45.574 4.209 1.00 50.34 82 PRO A O 1
ATOM 645 N N . SER A 1 83 ? -18.307 45.444 5.239 1.00 50.03 83 SER A N 1
ATOM 646 C CA . SER A 1 83 ? -19.105 45.861 4.082 1.00 50.03 83 SER A CA 1
ATOM 647 C C . SER A 1 83 ? -18.882 47.353 3.803 1.00 50.03 83 SER A C 1
ATOM 649 O O . SER A 1 83 ? -19.587 48.204 4.338 1.00 50.03 83 SER A O 1
ATOM 651 N N . ALA A 1 84 ? -17.879 47.640 2.972 1.00 53.19 84 ALA A N 1
ATOM 652 C CA . ALA A 1 84 ? -17.759 48.783 2.067 1.00 53.19 84 ALA A CA 1
ATOM 653 C C . ALA A 1 84 ? -18.508 50.068 2.483 1.00 53.19 84 ALA A C 1
ATOM 655 O O . ALA A 1 84 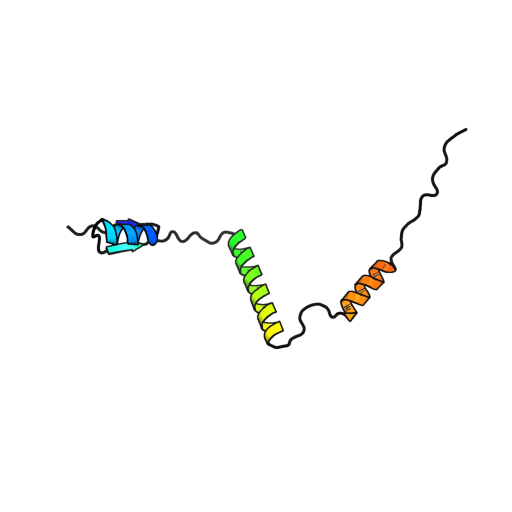? -19.531 50.433 1.905 1.00 53.19 84 ALA A O 1
ATOM 656 N N . ALA A 1 85 ? -17.937 50.813 3.428 1.00 52.56 85 ALA A N 1
ATOM 657 C CA . ALA A 1 85 ? -18.192 52.242 3.567 1.00 52.56 85 ALA A CA 1
ATOM 658 C C . ALA A 1 85 ? -17.150 53.029 2.755 1.00 52.56 85 ALA A C 1
ATOM 660 O O . ALA A 1 85 ? -16.370 53.783 3.320 1.00 52.56 85 ALA A O 1
ATOM 661 N N . GLU A 1 86 ? -17.116 52.853 1.432 1.00 51.09 86 GLU A N 1
ATOM 662 C CA . GLU A 1 86 ? -16.315 53.702 0.541 1.00 51.09 86 GLU A CA 1
ATOM 663 C C . GLU A 1 86 ? -17.037 53.911 -0.794 1.00 51.09 86 GLU A C 1
ATOM 665 O O . GLU A 1 86 ? -16.913 53.165 -1.758 1.00 51.09 86 GLU A O 1
ATOM 670 N N . GLY A 1 87 ? -17.836 54.974 -0.809 1.00 48.00 87 GLY A N 1
ATOM 671 C CA . GLY A 1 87 ? -18.467 55.546 -1.990 1.00 48.00 87 GLY A CA 1
ATOM 672 C C . GLY A 1 87 ? -18.480 57.067 -1.893 1.00 48.00 87 GLY A C 1
ATOM 673 O O . GLY A 1 87 ? -19.500 57.698 -2.138 1.00 48.00 87 GLY A O 1
ATOM 674 N N . ARG A 1 88 ? -17.359 57.675 -1.479 1.00 53.06 88 ARG A N 1
ATOM 675 C CA . ARG A 1 88 ? -17.099 59.085 -1.788 1.00 53.06 88 ARG A CA 1
ATOM 676 C C . ARG A 1 88 ? -16.690 59.149 -3.252 1.00 53.06 88 ARG A C 1
ATOM 678 O O . ARG A 1 88 ? -15.558 58.816 -3.582 1.00 53.06 88 ARG A O 1
ATOM 685 N N . ASN A 1 89 ? -17.593 59.598 -4.117 1.00 53.66 89 ASN A N 1
ATOM 686 C CA . ASN A 1 89 ? -17.180 60.190 -5.379 1.00 53.66 89 ASN A CA 1
ATOM 687 C C . ASN A 1 89 ? -18.153 61.299 -5.800 1.00 53.66 89 ASN A C 1
ATOM 689 O O . ASN A 1 89 ? -19.256 61.031 -6.257 1.00 53.66 89 ASN A O 1
ATOM 693 N N . SER A 1 90 ? -17.679 62.530 -5.603 1.00 49.97 90 SER A N 1
ATOM 694 C CA . SER A 1 90 ? -17.788 63.658 -6.530 1.00 49.97 90 SER A CA 1
ATOM 695 C C . SER A 1 90 ? -19.176 64.076 -7.029 1.00 49.97 90 SER A C 1
ATOM 697 O O . SER A 1 90 ? -19.666 63.524 -8.010 1.00 49.97 90 SER A O 1
ATOM 699 N N . GLN A 1 91 ? -19.711 65.158 -6.449 1.00 43.22 91 GLN A N 1
ATOM 700 C CA . GLN A 1 91 ? -20.165 66.353 -7.182 1.00 43.22 91 GLN A CA 1
ATOM 701 C C . GLN A 1 91 ? -20.308 67.556 -6.246 1.00 43.22 91 GLN A C 1
ATOM 703 O O . GLN A 1 91 ? -20.738 67.353 -5.089 1.00 43.22 91 GLN A O 1
#